Protein AF-A0A950A8F0-F1 (afdb_monomer)

pLDDT: mean 84.92, std 16.13, range [37.12, 97.81]

Sequence (110 aa):
MAVTLSACGGGNHPRISSDPAVRQAQAAVDARSPPLRAYRGPSGGPRAQRSGPVVFVAADVTDEGIAAVARGVQQAASAMGWSLQIVDGEADVQTESQAIRSALRERPGG

Mean predicted aligned error: 11.26 Å

Structure (mmCIF, N/CA/C/O backbone):
data_AF-A0A950A8F0-F1
#
_entry.id   AF-A0A950A8F0-F1
#
loop_
_atom_site.group_PDB
_atom_site.id
_atom_site.type_symbol
_atom_site.label_atom_id
_atom_site.label_alt_id
_atom_site.label_comp_id
_atom_site.label_asym_id
_atom_site.label_entity_id
_atom_site.label_seq_id
_atom_site.pdbx_PDB_ins_code
_atom_site.Cartn_x
_atom_site.Cartn_y
_atom_site.Cartn_z
_atom_site.occupancy
_atom_site.B_iso_or_equiv
_atom_site.auth_seq_id
_atom_site.auth_comp_id
_atom_site.auth_asym_id
_atom_site.auth_atom_id
_atom_site.pdbx_PDB_model_num
ATOM 1 N N . MET A 1 1 ? 23.978 32.017 -48.138 1.00 37.12 1 MET A N 1
ATOM 2 C CA . MET A 1 1 ? 24.439 30.855 -47.354 1.00 37.12 1 MET A CA 1
ATOM 3 C C . MET A 1 1 ? 23.321 30.481 -46.410 1.00 37.12 1 MET A C 1
ATOM 5 O O . MET A 1 1 ? 22.967 31.279 -45.558 1.00 37.12 1 MET A O 1
ATOM 9 N N . ALA A 1 2 ? 22.695 29.342 -46.646 1.00 45.06 2 ALA A N 1
ATOM 10 C CA . ALA A 1 2 ? 21.649 28.791 -45.801 1.00 45.06 2 ALA A CA 1
ATOM 11 C C . ALA A 1 2 ? 21.865 27.280 -45.740 1.00 45.06 2 ALA A C 1
ATOM 13 O O . ALA A 1 2 ? 22.533 26.752 -46.629 1.00 45.06 2 ALA A O 1
ATOM 14 N N . VAL A 1 3 ? 21.194 26.641 -44.772 1.00 40.00 3 VAL A N 1
ATOM 15 C CA . VAL A 1 3 ? 21.032 25.184 -44.580 1.00 40.00 3 VAL A CA 1
ATOM 16 C C . VAL A 1 3 ? 22.117 24.614 -43.644 1.00 40.00 3 VAL A C 1
ATOM 18 O O . VAL A 1 3 ? 23.298 24.723 -43.935 1.00 40.00 3 VAL A O 1
ATOM 21 N N . THR A 1 4 ? 21.835 24.036 -42.470 1.00 41.22 4 THR A N 1
ATOM 22 C CA . THR A 1 4 ? 20.578 23.686 -41.771 1.00 41.22 4 THR A CA 1
ATOM 23 C C . THR A 1 4 ? 20.917 23.321 -40.323 1.00 41.22 4 THR A C 1
ATOM 25 O O . THR A 1 4 ? 21.935 22.679 -40.072 1.00 41.22 4 THR A O 1
ATOM 28 N N . LEU A 1 5 ? 20.031 23.660 -39.386 1.00 41.94 5 LEU A N 1
ATOM 29 C CA . LEU A 1 5 ? 19.996 23.097 -38.034 1.00 41.94 5 LEU A CA 1
ATOM 30 C C . LEU A 1 5 ? 19.555 21.628 -38.109 1.00 41.94 5 LEU A C 1
ATOM 32 O O . LEU A 1 5 ? 18.483 21.334 -38.638 1.00 41.94 5 LEU A O 1
ATOM 36 N N . SER A 1 6 ? 20.371 20.715 -37.581 1.00 51.81 6 SER A N 1
ATOM 37 C CA . SER A 1 6 ? 19.985 19.314 -37.406 1.00 51.81 6 SER A CA 1
ATOM 38 C C . SER A 1 6 ? 19.07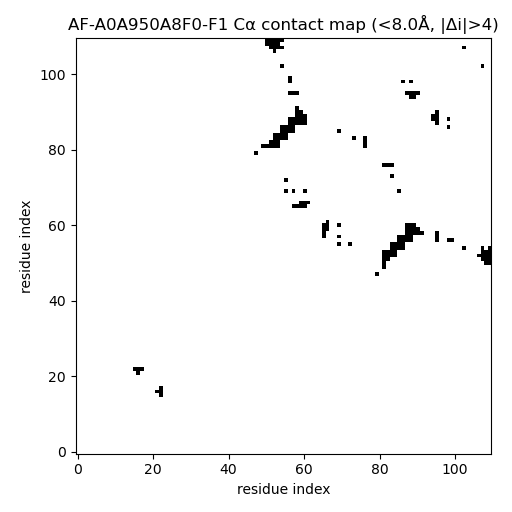1 19.217 -36.184 1.00 51.81 6 SER A C 1
ATOM 40 O O . SER A 1 6 ? 19.513 19.378 -35.047 1.00 51.81 6 SER A O 1
ATOM 42 N N . ALA A 1 7 ? 17.776 19.038 -36.430 1.00 47.59 7 ALA A N 1
ATOM 43 C CA . ALA A 1 7 ? 16.773 18.828 -35.399 1.00 47.59 7 ALA A CA 1
ATOM 44 C C . ALA A 1 7 ? 16.732 17.339 -35.016 1.00 47.59 7 ALA A C 1
ATOM 46 O O . ALA A 1 7 ? 16.330 16.502 -35.822 1.00 47.59 7 ALA A O 1
ATOM 47 N N . CYS A 1 8 ? 17.085 17.003 -33.773 1.00 52.34 8 CYS A N 1
ATOM 48 C CA . CYS A 1 8 ? 16.723 15.719 -33.165 1.00 52.34 8 CYS A CA 1
ATOM 49 C C . CYS A 1 8 ? 15.238 15.771 -32.769 1.00 52.34 8 CYS A C 1
ATOM 51 O O . CYS A 1 8 ? 14.893 15.977 -31.609 1.00 52.34 8 CYS A O 1
ATOM 53 N N . GLY A 1 9 ? 14.361 15.685 -33.772 1.00 46.56 9 GLY A N 1
ATOM 54 C CA . GLY A 1 9 ? 12.908 15.649 -33.629 1.00 46.56 9 GLY A CA 1
ATOM 55 C C . GLY A 1 9 ? 12.378 14.216 -33.654 1.00 46.56 9 GLY A C 1
ATOM 56 O O . GLY A 1 9 ? 12.845 13.389 -34.431 1.00 46.56 9 GLY A O 1
ATOM 57 N N . GLY A 1 10 ? 11.412 13.946 -32.776 1.00 58.62 10 GLY A N 1
ATOM 58 C CA . GLY A 1 10 ? 10.849 12.635 -32.472 1.00 58.62 10 GLY A CA 1
ATOM 59 C C . GLY A 1 10 ? 10.374 11.804 -33.666 1.00 58.62 10 GLY A C 1
ATOM 60 O O . GLY A 1 10 ? 9.793 12.303 -34.626 1.00 58.62 10 GLY A O 1
ATOM 61 N N . GLY A 1 11 ? 10.561 10.492 -33.533 1.00 42.44 11 GLY A N 1
ATOM 62 C CA . GLY A 1 11 ? 9.983 9.488 -34.412 1.00 42.44 11 GLY A CA 1
ATOM 63 C C . GLY A 1 11 ? 9.192 8.472 -33.598 1.00 42.44 11 GLY A C 1
ATOM 64 O O . GLY A 1 11 ? 9.772 7.696 -32.841 1.00 42.44 11 GLY A O 1
ATOM 65 N N . ASN A 1 12 ? 7.877 8.472 -33.789 1.00 59.75 12 ASN A N 1
ATOM 66 C CA . ASN A 1 12 ? 6.927 7.496 -33.267 1.00 59.75 12 ASN A CA 1
ATOM 67 C C . ASN A 1 12 ? 7.150 6.136 -33.969 1.00 59.75 12 ASN A C 1
ATOM 69 O O . ASN A 1 12 ? 6.485 5.833 -34.956 1.00 59.75 12 ASN A O 1
ATOM 73 N N . HIS A 1 13 ? 8.142 5.356 -33.526 1.00 53.97 13 HIS A N 1
ATOM 74 C CA . HIS A 1 13 ? 8.460 4.045 -34.106 1.00 53.97 13 HIS A CA 1
ATOM 75 C C . HIS A 1 13 ? 7.863 2.918 -33.251 1.00 53.97 13 HIS A C 1
ATOM 77 O O . HIS A 1 13 ? 8.090 2.901 -32.036 1.00 53.97 13 HIS A O 1
ATOM 83 N N . PRO A 1 14 ? 7.146 1.944 -33.845 1.00 54.38 14 PRO A N 1
ATOM 84 C CA . PRO A 1 14 ? 6.776 0.731 -33.128 1.00 54.38 14 PRO A CA 1
ATOM 85 C C . PRO A 1 14 ? 8.054 0.057 -32.615 1.00 54.38 14 PRO A C 1
ATOM 87 O O . PRO A 1 14 ? 9.014 -0.119 -33.366 1.00 54.38 14 PRO A O 1
ATOM 90 N N . ARG A 1 15 ? 8.083 -0.279 -31.319 1.00 60.50 15 ARG A N 1
ATOM 91 C CA . ARG A 1 15 ? 9.238 -0.872 -30.626 1.00 60.50 15 ARG A CA 1
ATOM 92 C C . ARG A 1 15 ? 9.483 -2.318 -31.067 1.00 60.50 15 ARG A C 1
ATOM 94 O O . ARG A 1 15 ? 9.331 -3.241 -30.279 1.00 60.50 15 ARG A O 1
ATOM 101 N N . ILE A 1 16 ? 9.860 -2.525 -32.323 1.00 59.75 16 ILE A N 1
ATOM 102 C CA . ILE A 1 16 ? 10.374 -3.805 -32.806 1.00 59.75 16 ILE A CA 1
ATOM 103 C C . ILE A 1 16 ? 11.837 -3.583 -33.168 1.00 59.75 16 ILE A C 1
ATOM 105 O O . ILE A 1 16 ? 12.160 -3.032 -34.216 1.00 59.75 16 ILE A O 1
ATOM 109 N N . SER A 1 17 ? 12.727 -3.982 -32.262 1.00 69.75 17 SER A N 1
ATOM 110 C CA . SER A 1 17 ? 14.160 -3.997 -32.546 1.00 69.75 17 SER A CA 1
ATOM 111 C C . SER A 1 17 ? 14.473 -5.040 -33.626 1.00 69.75 17 SER A C 1
ATOM 113 O O . SER A 1 17 ? 13.931 -6.149 -33.622 1.00 69.75 17 SER A O 1
ATOM 115 N N . SER A 1 18 ? 15.365 -4.697 -34.555 1.00 76.56 18 SER A N 1
ATOM 116 C CA . SER A 1 18 ? 15.894 -5.619 -35.567 1.00 76.56 18 SER A CA 1
ATOM 117 C C . SER A 1 18 ? 16.949 -6.580 -35.005 1.00 76.56 18 SER A C 1
ATOM 119 O O . SER A 1 18 ? 17.309 -7.548 -35.682 1.00 76.56 18 SER A O 1
ATOM 121 N N . ASP A 1 19 ? 17.394 -6.368 -33.766 1.00 90.12 19 ASP A N 1
ATOM 122 C CA . ASP A 1 19 ? 18.334 -7.241 -33.075 1.00 90.12 19 ASP A CA 1
ATOM 123 C C . ASP A 1 19 ? 17.668 -8.597 -32.736 1.00 90.12 19 ASP A C 1
ATOM 125 O O . ASP A 1 19 ? 16.612 -8.624 -32.087 1.00 90.12 19 ASP A O 1
ATOM 129 N N . PRO A 1 20 ? 18.242 -9.737 -33.169 1.00 89.00 20 PRO A N 1
ATOM 130 C CA . PRO A 1 20 ? 17.693 -11.059 -32.879 1.00 89.00 20 PRO A CA 1
ATOM 131 C C . PRO A 1 20 ? 17.578 -11.358 -31.376 1.00 89.00 20 PRO A C 1
ATOM 133 O O . PRO A 1 20 ? 16.604 -11.997 -30.975 1.00 89.00 20 PRO A O 1
ATOM 136 N N . ALA A 1 21 ? 18.498 -10.865 -30.542 1.00 93.56 21 ALA A N 1
ATOM 137 C CA . ALA A 1 21 ? 18.447 -11.042 -29.094 1.00 93.56 21 ALA A CA 1
ATOM 138 C C . ALA A 1 21 ? 17.281 -10.257 -28.475 1.00 93.56 21 ALA A C 1
ATOM 140 O O . ALA A 1 21 ? 16.553 -10.790 -27.637 1.00 93.56 21 ALA A O 1
ATOM 141 N N . VAL A 1 22 ? 17.033 -9.025 -28.937 1.00 93.75 22 VAL A N 1
ATOM 142 C CA . VAL A 1 22 ? 15.885 -8.228 -28.466 1.00 93.75 22 VAL A CA 1
ATOM 143 C C . VAL A 1 22 ? 14.561 -8.855 -28.907 1.00 93.75 22 VAL A C 1
ATOM 145 O O . VAL A 1 22 ? 13.623 -8.904 -28.115 1.00 93.75 22 VAL A O 1
ATOM 148 N N . ARG A 1 23 ? 14.475 -9.411 -30.126 1.00 93.50 23 ARG A N 1
ATOM 149 C CA . ARG A 1 23 ? 13.276 -10.152 -30.564 1.00 93.50 23 ARG A CA 1
ATOM 150 C C . ARG A 1 23 ? 13.018 -11.398 -29.724 1.00 93.50 23 ARG A C 1
ATOM 152 O O . ARG A 1 23 ? 11.874 -11.654 -29.356 1.00 93.50 23 ARG A O 1
ATOM 159 N N . GLN A 1 24 ? 14.062 -12.163 -29.413 1.00 93.19 24 GLN A N 1
ATOM 160 C CA . GLN A 1 24 ? 13.940 -13.342 -28.559 1.00 93.19 24 GLN A CA 1
ATOM 161 C C . GLN A 1 24 ? 13.484 -12.960 -27.144 1.00 93.19 24 GLN A C 1
ATOM 163 O O . GLN A 1 24 ? 12.605 -13.618 -26.587 1.00 93.19 24 GLN A O 1
ATOM 168 N N . ALA A 1 25 ? 14.037 -11.881 -26.583 1.00 93.69 25 ALA A N 1
ATOM 169 C CA . ALA A 1 25 ? 13.619 -11.356 -25.289 1.00 93.69 25 ALA A CA 1
ATOM 170 C C . ALA A 1 25 ? 12.152 -10.895 -25.307 1.00 93.69 25 ALA A C 1
ATOM 172 O O . ALA A 1 25 ? 11.388 -11.286 -24.426 1.00 93.69 25 ALA A O 1
ATOM 173 N N . GLN A 1 26 ? 11.734 -10.143 -26.333 1.00 92.12 26 GLN A N 1
ATOM 174 C CA . GLN A 1 26 ? 10.348 -9.693 -26.483 1.00 92.12 26 GLN A CA 1
ATOM 175 C C . GLN A 1 26 ? 9.379 -10.881 -26.555 1.00 92.12 26 GLN A C 1
ATOM 177 O O . GLN A 1 26 ? 8.414 -10.927 -25.798 1.00 92.12 26 GLN A O 1
ATOM 182 N N . ALA A 1 27 ? 9.681 -11.892 -27.377 1.00 92.12 27 ALA A N 1
ATOM 183 C CA . ALA A 1 27 ? 8.851 -13.091 -27.490 1.00 92.12 27 ALA A CA 1
ATOM 184 C C . ALA A 1 27 ? 8.735 -13.857 -26.158 1.00 92.12 27 ALA A C 1
ATOM 186 O O . ALA A 1 27 ? 7.666 -14.367 -25.820 1.00 92.12 27 ALA A O 1
ATOM 187 N N . ALA A 1 28 ? 9.819 -13.925 -25.378 1.00 93.50 28 ALA A N 1
ATOM 188 C CA . ALA A 1 28 ? 9.811 -14.570 -24.068 1.00 93.50 28 ALA A CA 1
ATOM 189 C C . ALA A 1 28 ? 8.986 -13.798 -23.022 1.00 93.50 28 ALA A C 1
ATOM 191 O O . ALA A 1 28 ? 8.372 -14.428 -22.158 1.00 93.50 28 ALA A O 1
ATOM 192 N N . VAL A 1 29 ? 8.970 -12.461 -23.089 1.00 92.94 29 VAL A N 1
ATOM 193 C CA . VAL A 1 29 ? 8.119 -11.608 -22.242 1.00 92.94 29 VAL A CA 1
ATOM 194 C C . VAL A 1 29 ? 6.654 -11.772 -22.638 1.00 92.94 29 VAL A C 1
ATOM 196 O O . VAL A 1 29 ? 5.832 -12.094 -21.784 1.00 92.94 29 VAL A O 1
ATOM 199 N N . ASP A 1 30 ? 6.328 -11.659 -23.925 1.00 91.75 30 ASP A N 1
ATOM 200 C CA . ASP A 1 30 ? 4.947 -11.757 -24.418 1.00 91.75 30 ASP A CA 1
ATOM 201 C C . ASP A 1 30 ? 4.311 -13.116 -24.081 1.00 91.75 30 ASP A C 1
ATOM 203 O O . ASP A 1 30 ? 3.152 -13.185 -23.670 1.00 91.75 30 ASP A O 1
ATOM 207 N N . ALA A 1 31 ? 5.087 -14.203 -24.171 1.00 90.94 31 ALA A N 1
ATOM 208 C CA . ALA A 1 31 ? 4.629 -15.546 -23.817 1.00 90.94 31 ALA A CA 1
ATOM 209 C C . ALA A 1 31 ? 4.324 -15.725 -22.315 1.00 90.94 31 ALA A C 1
ATOM 211 O O . ALA A 1 31 ? 3.562 -16.620 -21.950 1.00 90.94 31 ALA A O 1
ATOM 212 N N . ARG A 1 32 ? 4.920 -14.905 -21.437 1.00 90.19 32 ARG A N 1
ATOM 213 C CA . ARG A 1 32 ? 4.799 -15.015 -19.969 1.00 90.19 32 ARG A CA 1
ATOM 214 C C . ARG A 1 32 ? 3.983 -13.898 -19.329 1.00 90.19 32 ARG A C 1
ATOM 216 O O . ARG A 1 32 ? 3.620 -14.015 -18.161 1.00 90.19 32 ARG A O 1
ATOM 223 N N . SER A 1 33 ? 3.676 -12.844 -20.073 1.00 89.56 33 SER A N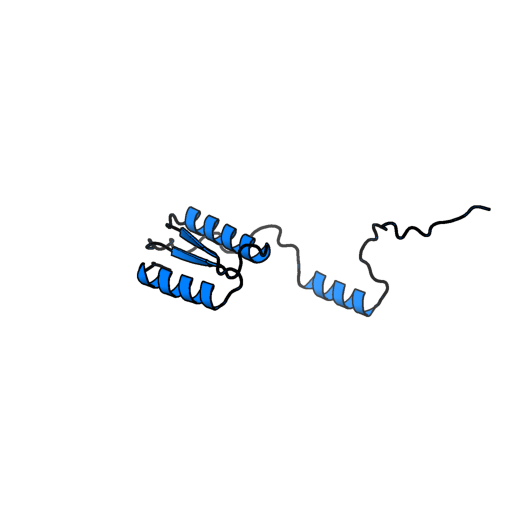 1
ATOM 224 C CA . SER A 1 33 ? 2.941 -11.675 -19.591 1.00 89.56 33 SER A CA 1
ATOM 225 C C . SER A 1 33 ? 1.642 -11.470 -20.377 1.00 89.56 33 SER A C 1
ATOM 227 O O . SER A 1 33 ? 1.445 -10.403 -20.963 1.00 89.56 33 SER A O 1
ATOM 229 N N . PRO A 1 34 ? 0.725 -12.464 -20.406 1.00 82.94 34 PRO A N 1
ATOM 230 C CA . PRO A 1 34 ? -0.569 -12.262 -21.036 1.00 82.94 34 PRO A CA 1
ATOM 231 C C . PRO A 1 34 ?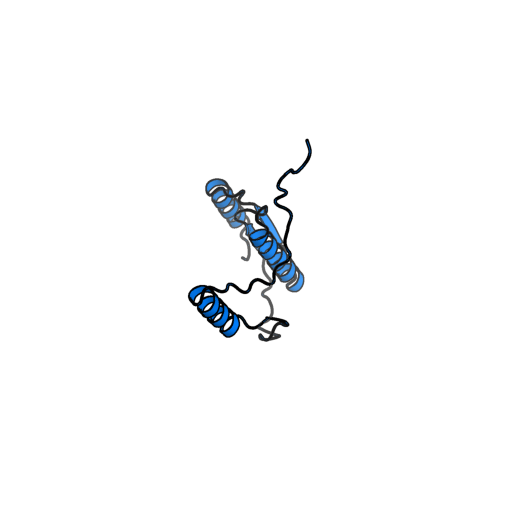 -1.307 -11.100 -20.345 1.00 82.94 34 PRO A C 1
ATOM 233 O O . PRO A 1 34 ? -1.226 -10.953 -19.122 1.00 82.94 34 PRO A O 1
ATOM 236 N N . PRO A 1 35 ? -2.053 -10.273 -21.094 1.00 78.94 35 PRO A N 1
ATOM 237 C CA . PRO A 1 35 ? -2.712 -9.102 -20.533 1.00 78.94 35 PRO A CA 1
ATOM 238 C C . PRO A 1 35 ? -3.755 -9.495 -19.476 1.00 78.94 35 PRO A C 1
ATOM 240 O O . PRO A 1 35 ? -4.733 -10.191 -19.766 1.00 78.94 35 PRO A O 1
ATOM 243 N N . LEU A 1 36 ? -3.586 -8.986 -18.254 1.00 81.00 36 LEU A N 1
ATOM 244 C CA . LEU A 1 36 ? -4.566 -9.087 -17.172 1.00 81.00 36 LEU A CA 1
ATOM 245 C C . LEU A 1 36 ? -5.690 -8.068 -17.403 1.00 81.00 36 LEU A C 1
ATOM 247 O O . LEU A 1 36 ? -5.620 -6.929 -16.958 1.00 81.00 36 LEU A O 1
ATOM 251 N N . ARG A 1 37 ? -6.728 -8.471 -18.146 1.00 81.38 37 ARG A N 1
ATOM 252 C CA . ARG A 1 37 ? -7.887 -7.602 -18.450 1.00 81.38 37 ARG A CA 1
ATOM 253 C C . ARG A 1 37 ? -8.950 -7.582 -17.351 1.00 81.38 37 ARG A C 1
ATOM 255 O O . ARG A 1 37 ? -9.718 -6.633 -17.269 1.00 81.38 37 ARG A O 1
ATOM 262 N N . ALA A 1 38 ? -9.023 -8.641 -16.551 1.00 82.81 38 ALA A N 1
ATOM 263 C CA . ALA A 1 38 ? -9.983 -8.788 -15.465 1.00 82.81 38 ALA A CA 1
ATOM 264 C C . ALA A 1 38 ? -9.412 -9.715 -14.389 1.00 82.81 38 ALA A C 1
ATOM 266 O O . ALA A 1 38 ? -8.636 -10.626 -14.695 1.00 82.81 38 ALA A O 1
ATOM 267 N N . TYR A 1 39 ? -9.823 -9.498 -13.140 1.00 84.62 39 TYR A N 1
ATOM 268 C CA . TYR A 1 39 ? -9.492 -10.387 -12.035 1.00 84.62 39 TYR A CA 1
ATOM 269 C C . TYR A 1 39 ? -10.122 -11.768 -12.274 1.00 84.62 39 TYR A C 1
ATOM 271 O O . TYR A 1 39 ? -11.338 -11.888 -12.389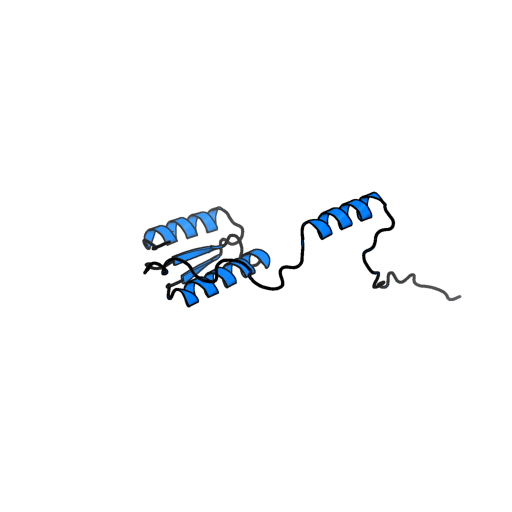 1.00 84.62 39 TYR A O 1
ATOM 279 N N . ARG A 1 40 ? -9.286 -12.807 -12.383 1.00 84.31 40 ARG A N 1
ATOM 280 C CA . ARG A 1 40 ? -9.713 -14.214 -12.540 1.00 84.31 40 ARG A CA 1
ATOM 281 C C . ARG A 1 40 ? -9.548 -15.039 -11.260 1.00 84.31 40 ARG A C 1
ATOM 283 O O . ARG A 1 40 ? -9.678 -16.258 -11.303 1.00 84.31 40 ARG A O 1
ATOM 290 N N . GLY A 1 41 ? -9.194 -14.393 -10.150 1.00 84.31 41 GLY A N 1
ATOM 291 C CA . GLY A 1 41 ? -9.074 -15.057 -8.857 1.00 84.31 41 GLY A CA 1
ATOM 292 C C . GLY A 1 41 ? -10.436 -15.283 -8.188 1.00 84.31 41 GLY A C 1
ATOM 293 O O . GLY A 1 41 ? -11.473 -14.912 -8.745 1.00 84.31 41 GLY A O 1
ATOM 294 N N . PRO A 1 42 ? -10.450 -15.887 -6.990 1.00 87.00 42 PRO A N 1
ATOM 295 C CA . PRO A 1 42 ? -11.674 -16.125 -6.233 1.00 87.00 42 PRO A CA 1
ATOM 296 C C . PRO A 1 42 ? -12.435 -14.822 -5.963 1.00 87.00 42 PRO A C 1
ATOM 298 O O . PRO A 1 42 ? -11.897 -13.895 -5.368 1.00 87.00 42 PRO A O 1
ATOM 301 N N . SER A 1 43 ? -13.710 -14.756 -6.348 1.00 86.25 43 SER A N 1
ATOM 302 C CA . SER A 1 43 ? -14.573 -13.589 -6.095 1.00 86.25 43 SER A CA 1
ATOM 303 C C . SER A 1 43 ? -15.098 -13.514 -4.656 1.00 86.25 43 SER A C 1
ATOM 305 O O . SER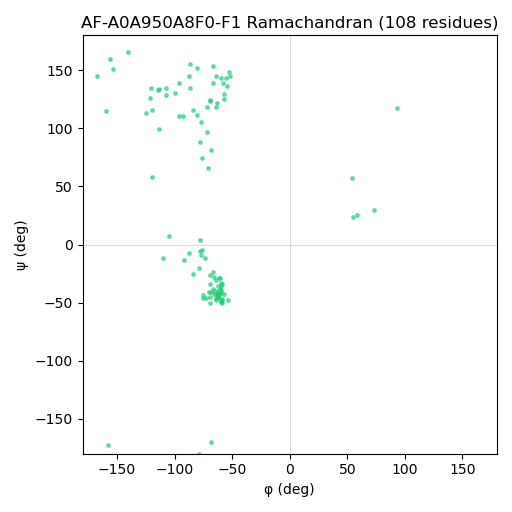 A 1 43 ? -15.925 -12.665 -4.336 1.00 86.25 43 SER A O 1
ATOM 307 N N . GLY A 1 44 ? -14.669 -14.434 -3.796 1.00 84.56 44 GLY A N 1
ATOM 308 C CA . GLY A 1 44 ? -15.084 -14.524 -2.410 1.00 84.56 44 GLY A CA 1
ATOM 309 C C . GLY A 1 44 ? -14.038 -15.249 -1.578 1.00 84.56 44 GLY A C 1
ATOM 310 O O . GLY A 1 44 ? -13.206 -15.996 -2.092 1.00 84.56 44 GLY A O 1
ATOM 311 N N . GLY A 1 45 ? -14.103 -15.019 -0.276 1.00 83.62 45 GLY A N 1
ATOM 312 C CA . GLY A 1 45 ? -13.222 -15.618 0.711 1.00 83.62 45 GLY A CA 1
ATOM 313 C C . GLY A 1 45 ? -13.877 -15.595 2.090 1.00 83.62 45 GLY A C 1
ATOM 314 O O . GLY A 1 45 ? -15.058 -15.250 2.212 1.00 83.62 45 GLY A O 1
ATOM 315 N N . PRO A 1 46 ? -13.131 -15.965 3.140 1.00 86.50 46 PRO A N 1
ATOM 316 C CA . PRO A 1 46 ? -13.580 -15.802 4.515 1.00 86.50 46 PRO A CA 1
ATOM 317 C C . PRO A 1 46 ? -14.028 -14.361 4.775 1.00 86.50 46 PRO A C 1
ATOM 319 O O . PRO A 1 46 ? -13.491 -13.416 4.196 1.00 86.50 46 PRO A O 1
ATOM 322 N N . ARG A 1 47 ? -15.011 -14.185 5.661 1.00 86.56 47 ARG A N 1
ATOM 323 C CA . ARG A 1 47 ? -15.440 -12.842 6.063 1.00 86.56 47 ARG A CA 1
ATOM 324 C C . ARG A 1 47 ? -14.257 -12.074 6.651 1.00 86.56 47 ARG A C 1
ATOM 326 O O . ARG A 1 47 ? -13.493 -12.636 7.436 1.00 86.56 47 ARG A O 1
ATOM 333 N N . ALA A 1 48 ? -14.153 -10.794 6.295 1.00 84.69 48 ALA A N 1
ATOM 334 C CA . ALA A 1 48 ? -13.163 -9.902 6.879 1.00 84.69 48 ALA A CA 1
ATOM 335 C C . ALA A 1 48 ? -13.292 -9.907 8.407 1.00 84.69 48 ALA A C 1
ATOM 337 O O . ALA A 1 48 ? -14.402 -9.876 8.954 1.00 84.69 48 ALA A O 1
ATOM 338 N N . GLN A 1 49 ? -12.153 -9.971 9.094 1.00 84.56 49 GLN A N 1
ATOM 339 C CA . GLN A 1 49 ? -12.131 -9.863 10.546 1.00 84.56 49 GLN A CA 1
ATOM 340 C C . GLN A 1 49 ? -12.619 -8.469 10.948 1.00 84.56 49 GLN A C 1
ATOM 342 O O . GLN A 1 49 ? -12.342 -7.481 10.266 1.00 84.56 49 GLN A O 1
ATOM 347 N N . ARG A 1 50 ? -13.333 -8.378 12.073 1.00 77.00 50 ARG A N 1
ATOM 348 C CA . ARG A 1 50 ? -13.564 -7.082 12.717 1.00 77.00 50 ARG A CA 1
ATOM 349 C C . ARG A 1 50 ? -12.231 -6.655 13.325 1.00 77.00 50 ARG A C 1
ATOM 351 O O . ARG A 1 50 ? -11.867 -7.165 14.381 1.00 77.00 50 ARG A O 1
ATOM 358 N N . SER A 1 51 ? -11.474 -5.819 12.621 1.00 67.00 51 SER A N 1
ATOM 359 C CA . SER A 1 51 ? -10.175 -5.353 13.096 1.00 67.00 51 SER A CA 1
ATOM 360 C C . SER A 1 51 ? -10.332 -4.117 13.981 1.00 67.00 51 SER A C 1
ATOM 362 O O . SER A 1 51 ? -11.294 -3.355 13.861 1.00 67.00 51 SER A O 1
ATOM 364 N N . GLY A 1 52 ? -9.349 -3.909 14.857 1.00 72.31 52 GLY A N 1
ATOM 365 C CA . GLY A 1 52 ? -9.049 -2.585 15.395 1.00 72.31 52 GLY A CA 1
ATOM 366 C C . GLY A 1 52 ? -8.485 -1.652 14.308 1.00 72.31 52 GLY A C 1
ATOM 367 O O . GLY A 1 52 ? -8.523 -2.003 13.123 1.00 72.31 52 GLY A O 1
ATOM 368 N N . PRO A 1 53 ? -7.961 -0.473 14.682 1.00 86.38 53 PRO A N 1
ATOM 369 C CA . PRO A 1 53 ? -7.308 0.425 13.730 1.00 86.38 53 PRO A CA 1
ATOM 370 C C . PRO A 1 53 ? -6.176 -0.296 12.984 1.00 86.38 53 PRO A C 1
ATOM 372 O O . PRO A 1 53 ? -5.500 -1.143 13.568 1.00 86.38 53 PRO A O 1
ATOM 375 N N . VAL A 1 54 ? -6.005 0.020 11.701 1.00 92.94 54 VAL A N 1
ATOM 376 C CA . VAL A 1 54 ? -4.953 -0.504 10.819 1.00 92.94 54 VAL A CA 1
ATOM 377 C C . VAL A 1 54 ? -4.043 0.647 10.426 1.00 92.94 54 VAL A C 1
ATOM 379 O O . VAL A 1 54 ? -4.534 1.706 10.025 1.00 92.94 54 VAL A O 1
ATOM 382 N N . VAL A 1 55 ? -2.729 0.447 10.517 1.00 96.00 55 VAL A N 1
ATOM 383 C CA . VAL A 1 55 ? -1.749 1.477 10.145 1.00 96.00 55 VAL A CA 1
ATOM 384 C C . VAL A 1 55 ? -0.860 0.968 9.017 1.00 96.00 55 VAL A C 1
ATOM 386 O O . VAL A 1 55 ? -0.088 0.032 9.190 1.00 96.00 55 VAL A O 1
ATOM 389 N N . PHE A 1 56 ? -0.945 1.615 7.858 1.00 96.25 56 PHE A N 1
ATOM 390 C CA . PHE A 1 56 ? -0.067 1.367 6.722 1.00 96.25 56 PHE A CA 1
ATOM 391 C C . PHE A 1 56 ? 1.076 2.384 6.726 1.00 96.25 56 PHE A C 1
ATOM 393 O O . PHE A 1 56 ? 0.851 3.570 6.486 1.00 96.25 56 PHE A O 1
ATOM 400 N N . VAL A 1 57 ? 2.296 1.921 6.996 1.00 97.12 57 VAL A N 1
ATOM 401 C CA . VAL A 1 57 ? 3.511 2.734 6.865 1.00 97.12 57 VAL A CA 1
ATOM 402 C C . VAL A 1 57 ? 4.083 2.499 5.467 1.00 97.12 57 VAL A C 1
ATOM 404 O O . VAL A 1 57 ? 4.515 1.393 5.149 1.00 97.12 57 VAL A O 1
ATOM 407 N N . ALA A 1 58 ? 4.012 3.516 4.613 1.00 97.19 58 ALA A N 1
ATOM 408 C CA . ALA A 1 58 ? 4.614 3.508 3.286 1.00 97.19 58 ALA A CA 1
ATOM 409 C C . ALA A 1 58 ? 6.111 3.824 3.389 1.00 97.19 58 ALA A C 1
ATOM 411 O O . ALA A 1 58 ? 6.512 4.548 4.292 1.00 97.19 58 ALA A O 1
ATOM 412 N N . ALA A 1 59 ? 6.927 3.337 2.452 1.00 96.62 59 ALA A N 1
ATOM 413 C CA . ALA A 1 59 ? 8.336 3.734 2.411 1.00 96.62 59 ALA A CA 1
ATOM 414 C C . ALA A 1 59 ? 8.504 5.181 1.905 1.00 96.62 59 ALA A C 1
ATOM 416 O O . ALA A 1 59 ? 9.232 5.956 2.512 1.00 96.62 59 ALA A O 1
ATOM 417 N N . ASP A 1 60 ? 7.811 5.550 0.823 1.00 96.56 60 ASP A N 1
ATOM 418 C CA . ASP A 1 60 ? 7.771 6.910 0.266 1.00 96.56 60 ASP A CA 1
ATOM 419 C C . ASP A 1 60 ? 6.522 7.058 -0.613 1.00 96.56 60 ASP A C 1
ATOM 421 O O . ASP A 1 60 ? 6.396 6.380 -1.633 1.00 96.56 60 ASP A O 1
ATOM 425 N N . VAL A 1 61 ? 5.567 7.909 -0.234 1.00 95.25 61 VAL A N 1
ATOM 426 C CA . VAL A 1 61 ? 4.336 8.091 -1.033 1.00 95.25 61 VAL A CA 1
ATOM 427 C C . VAL A 1 61 ? 4.524 8.968 -2.274 1.00 95.25 61 VAL A C 1
ATOM 429 O O . VAL A 1 61 ? 3.589 9.093 -3.068 1.00 95.25 61 VAL A O 1
ATOM 432 N N . THR A 1 62 ? 5.698 9.572 -2.464 1.00 96.38 62 THR A N 1
ATOM 433 C CA . THR A 1 62 ? 6.032 10.319 -3.684 1.00 96.38 62 THR A CA 1
ATOM 434 C C . THR A 1 62 ? 6.414 9.396 -4.846 1.00 96.38 62 THR A C 1
ATOM 436 O O . THR A 1 62 ? 6.257 9.780 -6.007 1.00 96.38 62 THR A O 1
ATOM 439 N N . ASP A 1 63 ? 6.806 8.148 -4.559 1.00 96.69 63 ASP A N 1
ATOM 440 C CA . ASP A 1 63 ? 6.919 7.084 -5.556 1.00 96.69 63 ASP A CA 1
ATOM 441 C C . ASP A 1 63 ? 5.517 6.629 -5.999 1.00 96.69 63 ASP A C 1
ATOM 443 O O . ASP A 1 63 ? 4.707 6.125 -5.214 1.00 96.69 63 ASP A O 1
ATOM 447 N N . GLU A 1 64 ? 5.210 6.785 -7.290 1.00 96.44 64 GLU A N 1
ATOM 448 C CA . GLU A 1 64 ? 3.880 6.481 -7.827 1.00 96.44 64 GLU A CA 1
ATOM 449 C C . GLU A 1 64 ? 3.471 5.008 -7.667 1.00 96.44 64 GLU A C 1
ATOM 451 O O . GLU A 1 64 ? 2.274 4.706 -7.557 1.00 96.44 64 GLU A O 1
ATOM 456 N N . GLY A 1 65 ? 4.443 4.091 -7.645 1.00 96.56 65 GLY A N 1
ATOM 457 C CA . GLY A 1 65 ? 4.225 2.669 -7.414 1.00 96.56 65 GLY A CA 1
ATOM 458 C C . GLY A 1 65 ? 3.793 2.400 -5.977 1.00 96.56 65 GLY A C 1
ATOM 459 O O . GLY A 1 65 ? 2.800 1.703 -5.750 1.00 96.56 65 GLY A O 1
ATOM 460 N N . ILE A 1 66 ? 4.465 3.016 -5.006 1.00 96.94 66 ILE A N 1
ATOM 461 C CA . ILE A 1 66 ? 4.084 2.932 -3.589 1.00 96.94 66 ILE A CA 1
ATOM 462 C C . ILE A 1 66 ? 2.734 3.620 -3.360 1.00 96.94 66 ILE A C 1
ATOM 464 O O . ILE A 1 66 ? 1.846 3.053 -2.714 1.00 96.94 66 ILE A O 1
ATOM 468 N N . ALA A 1 67 ? 2.513 4.787 -3.964 1.00 97.00 67 ALA A N 1
ATOM 469 C CA . ALA A 1 67 ? 1.234 5.485 -3.900 1.00 97.00 67 ALA A CA 1
ATOM 470 C C . ALA A 1 67 ? 0.081 4.634 -4.469 1.00 97.00 67 ALA A C 1
ATOM 472 O O . ALA A 1 67 ? -1.042 4.670 -3.955 1.00 97.00 67 ALA A O 1
ATOM 473 N N . ALA A 1 68 ? 0.331 3.842 -5.519 1.00 97.31 68 ALA A N 1
ATOM 474 C CA . ALA A 1 68 ? -0.655 2.909 -6.061 1.00 97.31 68 ALA A CA 1
ATOM 475 C C . ALA A 1 68 ? -1.012 1.797 -5.068 1.00 97.31 68 ALA A C 1
ATOM 477 O O . ALA A 1 68 ? -2.194 1.470 -4.926 1.00 97.31 68 ALA A O 1
ATOM 478 N N . VAL A 1 69 ? -0.028 1.269 -4.336 1.00 97.56 69 VAL A N 1
ATOM 479 C CA . VAL A 1 69 ? -0.265 0.297 -3.260 1.00 97.56 69 VAL A CA 1
ATOM 480 C C . VAL A 1 69 ? -1.073 0.929 -2.127 1.00 97.56 69 VAL A C 1
ATOM 482 O O . VAL A 1 69 ? -2.076 0.348 -1.713 1.00 97.56 69 VAL A O 1
ATOM 485 N N . ALA A 1 70 ? -0.719 2.140 -1.686 1.00 97.06 70 ALA A N 1
ATOM 486 C CA . ALA A 1 70 ? -1.444 2.859 -0.635 1.00 97.06 70 ALA A CA 1
ATOM 487 C C . ALA A 1 70 ? -2.933 3.052 -0.988 1.00 97.06 70 ALA A C 1
ATOM 489 O O . ALA A 1 70 ? -3.817 2.784 -0.170 1.00 97.06 70 ALA A O 1
ATOM 490 N N . ARG A 1 71 ? -3.237 3.416 -2.243 1.00 97.56 71 ARG A N 1
ATOM 491 C CA . ARG A 1 71 ? -4.622 3.490 -2.747 1.00 97.56 71 ARG A CA 1
ATOM 492 C C . ARG A 1 71 ? -5.327 2.133 -2.726 1.00 97.56 71 ARG A C 1
ATOM 494 O O . ARG A 1 71 ? -6.508 2.070 -2.390 1.00 97.56 71 ARG A O 1
ATOM 501 N N . GLY A 1 72 ? -4.629 1.053 -3.075 1.00 96.44 72 GLY A N 1
ATOM 502 C CA . GLY A 1 72 ? -5.164 -0.308 -2.990 1.00 96.44 72 GLY A CA 1
ATOM 503 C C . GLY A 1 72 ? -5.520 -0.708 -1.555 1.00 96.44 72 GLY A C 1
ATOM 504 O O . GLY A 1 72 ? -6.608 -1.231 -1.313 1.00 96.44 72 GLY A O 1
ATOM 505 N N . VAL A 1 73 ? -4.654 -0.385 -0.590 1.00 96.06 73 VAL A N 1
ATOM 506 C CA . VAL A 1 73 ? -4.912 -0.604 0.844 1.00 96.06 73 VAL A CA 1
ATOM 507 C C . VAL A 1 73 ? -6.120 0.210 1.310 1.00 96.06 73 VAL A C 1
ATOM 509 O O . VAL A 1 73 ? -6.990 -0.323 1.995 1.00 96.06 73 VAL A O 1
ATOM 512 N N . GLN A 1 74 ? -6.239 1.467 0.877 1.00 96.50 74 GLN A N 1
ATOM 513 C CA . GLN A 1 74 ? -7.398 2.309 1.181 1.00 96.50 74 GLN A CA 1
ATOM 514 C C . GLN A 1 74 ? -8.712 1.728 0.636 1.00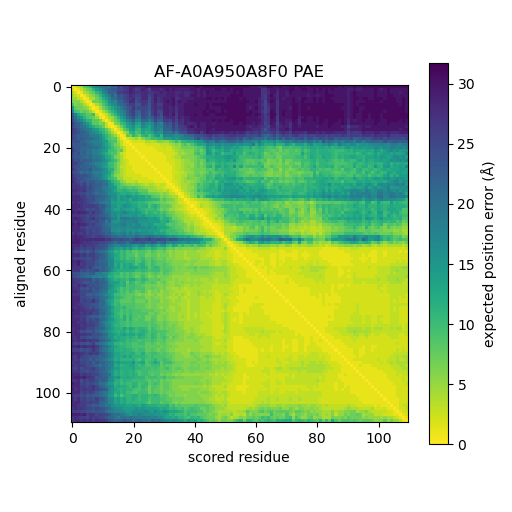 96.50 74 GLN A C 1
ATOM 516 O O . GLN A 1 74 ? -9.725 1.711 1.343 1.00 96.50 74 GLN A O 1
ATOM 521 N N . GLN A 1 75 ? -8.710 1.215 -0.598 1.00 95.00 75 GLN A N 1
ATOM 522 C CA . GLN A 1 75 ? -9.870 0.532 -1.181 1.00 95.00 75 GLN A CA 1
ATOM 523 C C . GLN A 1 75 ? -10.237 -0.727 -0.386 1.00 95.00 75 GLN A C 1
ATOM 525 O O . GLN A 1 75 ? -11.412 -0.948 -0.090 1.00 95.00 75 GLN A O 1
ATOM 530 N N . ALA A 1 76 ? -9.239 -1.521 0.010 1.00 92.00 76 ALA A N 1
ATOM 531 C CA . ALA A 1 76 ? -9.446 -2.731 0.795 1.00 92.00 76 ALA A CA 1
ATOM 532 C C . ALA A 1 76 ? -10.024 -2.416 2.185 1.00 92.00 76 ALA A C 1
ATOM 534 O O . ALA A 1 76 ? -11.031 -3.003 2.578 1.00 92.00 76 ALA A O 1
ATOM 535 N N . ALA A 1 77 ? -9.446 -1.450 2.904 1.00 93.06 77 ALA A N 1
ATOM 536 C CA . ALA A 1 77 ? -9.939 -1.022 4.210 1.00 93.06 77 ALA A CA 1
ATOM 537 C C . ALA A 1 77 ? -11.384 -0.507 4.131 1.00 93.06 77 ALA A C 1
ATOM 539 O O . ALA A 1 77 ? -12.213 -0.879 4.960 1.00 93.06 77 ALA A O 1
ATOM 540 N N . SER A 1 78 ? -11.713 0.259 3.085 1.00 92.12 78 SER A N 1
ATOM 541 C CA . SER A 1 78 ? -13.080 0.739 2.842 1.00 92.12 78 SER A CA 1
ATOM 542 C C . SER A 1 78 ? -14.060 -0.416 2.617 1.00 92.12 78 SER A C 1
ATOM 544 O O . SER A 1 78 ? -15.134 -0.439 3.211 1.00 92.12 78 SER A O 1
ATOM 546 N N . ALA A 1 79 ? -13.680 -1.406 1.802 1.00 90.62 79 ALA A N 1
ATOM 547 C CA . ALA A 1 79 ? -14.507 -2.583 1.533 1.00 90.62 79 ALA A CA 1
ATOM 548 C C . ALA A 1 79 ? -14.714 -3.469 2.776 1.00 90.62 79 ALA A C 1
ATOM 550 O O . ALA A 1 79 ? -15.736 -4.145 2.889 1.00 90.62 79 ALA A O 1
ATOM 551 N N . MET A 1 80 ? -13.758 -3.463 3.709 1.00 89.38 80 MET A N 1
ATOM 552 C CA . MET A 1 80 ? -13.814 -4.236 4.954 1.00 89.38 80 MET A CA 1
ATOM 553 C C . MET A 1 80 ? -14.424 -3.465 6.135 1.00 89.38 80 MET A C 1
ATOM 555 O O . MET A 1 80 ? -14.766 -4.081 7.144 1.00 89.38 80 MET A O 1
ATOM 559 N N . GLY A 1 81 ? -14.584 -2.142 6.021 1.00 89.94 81 GLY A N 1
ATOM 560 C CA . GLY A 1 81 ? -15.039 -1.279 7.113 1.00 89.94 81 GLY A CA 1
ATOM 561 C C . GLY A 1 81 ? -13.982 -1.060 8.202 1.00 89.94 81 GLY A C 1
ATOM 562 O O . GLY A 1 81 ? -14.331 -0.903 9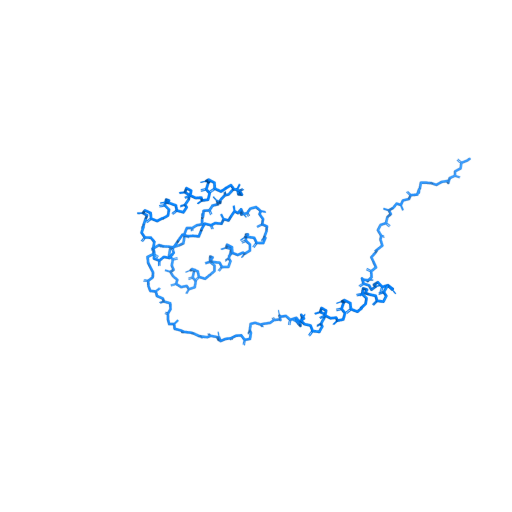.370 1.00 89.94 81 GLY A O 1
ATOM 563 N N . TRP A 1 82 ? -12.698 -1.098 7.844 1.00 92.06 82 TRP A N 1
ATOM 564 C CA . TRP A 1 82 ? -11.584 -0.877 8.768 1.00 92.06 82 TRP A CA 1
ATOM 565 C C . TRP A 1 82 ? -11.232 0.608 8.882 1.00 92.06 82 TRP A C 1
ATOM 567 O O . TRP A 1 82 ? -11.282 1.347 7.900 1.00 92.06 82 TRP A O 1
ATOM 577 N N . SER A 1 83 ? -10.823 1.037 10.079 1.00 92.50 83 SER A N 1
ATOM 578 C CA . SER A 1 83 ? -10.240 2.367 10.289 1.00 92.50 83 SER A CA 1
ATOM 579 C C . SER A 1 83 ? -8.773 2.338 9.872 1.00 92.50 83 SER A C 1
ATOM 581 O O . SER A 1 83 ? -7.977 1.678 10.535 1.00 92.50 83 SER A O 1
ATOM 583 N N . LEU A 1 84 ? -8.423 3.035 8.791 1.00 94.69 84 LEU A N 1
ATOM 584 C CA . LEU A 1 84 ? -7.074 3.046 8.221 1.00 94.69 84 LEU A CA 1
ATOM 585 C C . LEU A 1 84 ? -6.364 4.379 8.476 1.00 94.69 84 LEU A C 1
ATOM 587 O O . LEU A 1 84 ? -6.921 5.439 8.193 1.00 94.69 84 LEU A O 1
ATOM 591 N N . GLN A 1 85 ? -5.105 4.307 8.903 1.00 95.56 85 GLN A N 1
ATOM 592 C CA . GLN A 1 85 ? -4.149 5.411 8.878 1.00 95.56 85 GLN A CA 1
ATOM 593 C C . GLN A 1 85 ? -3.022 5.087 7.895 1.00 95.56 85 GLN A C 1
ATOM 595 O O . GLN A 1 85 ? -2.475 3.988 7.925 1.00 95.56 85 GLN A O 1
ATOM 600 N N . ILE A 1 86 ? -2.667 6.043 7.040 1.00 96.44 86 ILE A N 1
ATOM 601 C CA . ILE A 1 86 ? -1.501 5.950 6.155 1.00 96.44 86 ILE A CA 1
ATOM 602 C C . ILE A 1 86 ? -0.440 6.909 6.691 1.00 96.44 86 ILE A C 1
ATOM 604 O O . ILE A 1 86 ? -0.744 8.075 6.935 1.00 96.44 86 ILE A O 1
ATOM 608 N N . VAL A 1 87 ? 0.782 6.416 6.881 1.00 96.94 87 VAL A N 1
ATOM 609 C CA . VAL A 1 87 ? 1.942 7.197 7.330 1.00 96.94 87 VAL A CA 1
ATOM 610 C C . VAL A 1 87 ? 3.028 7.101 6.267 1.00 96.94 87 VAL A C 1
ATOM 612 O O . VAL A 1 87 ? 3.287 6.010 5.763 1.00 96.94 87 VAL A O 1
ATOM 615 N N . ASP A 1 88 ? 3.639 8.229 5.921 1.00 96.44 88 ASP A N 1
ATOM 616 C CA . ASP A 1 88 ? 4.763 8.274 4.988 1.00 96.44 88 ASP A CA 1
ATOM 617 C C . ASP A 1 88 ? 6.093 8.048 5.722 1.00 96.44 88 ASP A C 1
ATOM 619 O O . ASP A 1 88 ? 6.315 8.598 6.802 1.00 96.44 88 ASP A O 1
ATOM 623 N N . GLY A 1 89 ? 6.946 7.203 5.149 1.00 95.62 89 GLY A N 1
ATOM 624 C CA . GLY A 1 89 ? 8.295 6.905 5.625 1.00 95.62 89 GLY A CA 1
ATOM 625 C C . GLY A 1 89 ? 9.349 7.865 5.077 1.00 95.62 89 GLY A C 1
ATOM 626 O O . GLY A 1 89 ? 10.487 7.822 5.536 1.00 95.62 89 GLY A O 1
ATOM 627 N N . GLU A 1 90 ? 8.977 8.739 4.134 1.00 96.56 90 GLU A N 1
ATOM 628 C CA . GLU A 1 90 ? 9.822 9.814 3.590 1.00 96.56 90 GLU A CA 1
ATOM 629 C C . GLU A 1 90 ? 11.139 9.316 2.957 1.00 96.56 90 GLU A C 1
ATOM 631 O O . GLU A 1 90 ? 12.135 10.039 2.918 1.00 96.56 90 GLU A O 1
ATOM 636 N N . ALA A 1 91 ? 11.166 8.064 2.485 1.00 96.19 91 ALA A N 1
ATOM 637 C CA . ALA A 1 91 ? 12.363 7.364 2.015 1.00 96.19 91 ALA A CA 1
ATOM 638 C C . ALA A 1 91 ? 13.510 7.313 3.050 1.00 96.19 91 ALA A C 1
ATOM 640 O O . ALA A 1 91 ? 14.676 7.136 2.682 1.00 96.19 91 ALA A O 1
ATOM 641 N N . ASP A 1 92 ? 13.193 7.432 4.344 1.00 97.81 92 ASP A N 1
ATOM 642 C CA . ASP A 1 92 ? 14.159 7.423 5.437 1.00 97.81 92 ASP A CA 1
ATOM 643 C C . ASP A 1 92 ? 13.876 6.301 6.445 1.00 97.81 92 ASP A C 1
ATOM 645 O O . ASP A 1 92 ? 12.807 6.189 7.049 1.00 97.81 92 ASP A O 1
ATOM 649 N N . VAL A 1 93 ? 14.896 5.476 6.694 1.00 96.12 93 VAL A N 1
ATOM 650 C CA . VAL A 1 93 ? 14.782 4.302 7.572 1.00 96.12 93 VAL A CA 1
ATOM 651 C C . VAL A 1 93 ? 14.474 4.695 9.021 1.00 96.12 93 VAL A C 1
ATOM 653 O O . VAL A 1 93 ? 13.830 3.926 9.743 1.00 96.12 93 VAL A O 1
ATOM 656 N N . GLN A 1 94 ? 14.931 5.862 9.489 1.00 97.19 94 GLN A N 1
ATOM 657 C CA . GLN A 1 94 ? 14.651 6.319 10.850 1.00 97.19 94 GLN A CA 1
ATOM 658 C C . GLN A 1 94 ? 13.218 6.822 10.976 1.00 97.19 94 GLN A C 1
ATOM 660 O O . GLN A 1 94 ? 12.564 6.464 11.961 1.00 97.19 94 GLN A O 1
ATOM 665 N N . THR A 1 95 ? 12.729 7.596 10.008 1.00 96.00 95 THR A N 1
ATOM 666 C CA . THR A 1 95 ? 11.333 8.042 9.934 1.00 96.00 95 THR A CA 1
ATOM 667 C C . THR A 1 95 ? 10.393 6.841 9.871 1.00 96.00 95 THR A C 1
ATOM 669 O O . THR A 1 95 ? 9.523 6.705 10.734 1.00 96.00 95 THR A O 1
ATOM 672 N N . GLU A 1 96 ? 10.642 5.888 8.970 1.00 95.94 96 GLU A N 1
ATOM 673 C CA . GLU A 1 96 ? 9.852 4.656 8.855 1.00 95.94 96 GLU A CA 1
ATOM 674 C C . GLU A 1 96 ? 9.868 3.845 10.166 1.00 95.94 96 GLU A C 1
ATOM 676 O O . GLU A 1 96 ? 8.824 3.469 10.708 1.00 95.94 96 GLU A O 1
ATOM 681 N N . SER A 1 97 ? 11.049 3.647 10.765 1.00 96.69 97 SER A N 1
ATOM 682 C CA . SER A 1 97 ? 11.177 2.929 12.041 1.00 96.69 97 SER A CA 1
ATOM 683 C C . SER A 1 97 ? 10.441 3.628 13.192 1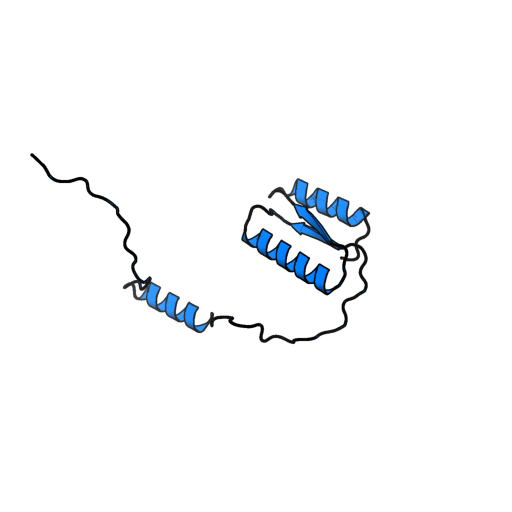.00 96.69 97 SER A C 1
ATOM 685 O O . SER A 1 97 ? 9.903 2.969 14.087 1.00 96.69 97 SER A O 1
ATOM 687 N N . GLN A 1 98 ? 10.427 4.963 13.219 1.00 96.81 98 GLN A N 1
ATOM 688 C CA . GLN A 1 98 ? 9.687 5.745 14.211 1.00 96.81 98 GLN A CA 1
ATOM 689 C C . GLN A 1 98 ? 8.176 5.655 13.995 1.00 96.81 98 GLN A C 1
ATOM 691 O O . GLN A 1 98 ? 7.442 5.500 14.979 1.00 96.81 98 GLN A O 1
ATOM 696 N N . ALA A 1 99 ? 7.723 5.700 12.743 1.00 95.62 99 ALA A N 1
ATOM 697 C CA . ALA A 1 99 ? 6.328 5.516 12.368 1.00 95.62 99 ALA A CA 1
ATOM 698 C C . ALA A 1 99 ? 5.822 4.137 12.811 1.00 95.62 99 ALA A C 1
ATOM 700 O O . ALA A 1 99 ? 4.829 4.060 13.533 1.00 95.62 99 ALA A O 1
ATOM 701 N N . ILE A 1 100 ? 6.565 3.064 12.514 1.00 95.62 100 ILE A N 1
ATOM 702 C CA . ILE A 1 100 ? 6.225 1.695 12.939 1.00 95.62 100 ILE A CA 1
ATOM 703 C C . ILE A 1 100 ? 6.152 1.597 14.467 1.00 95.62 100 ILE A C 1
ATOM 705 O O . I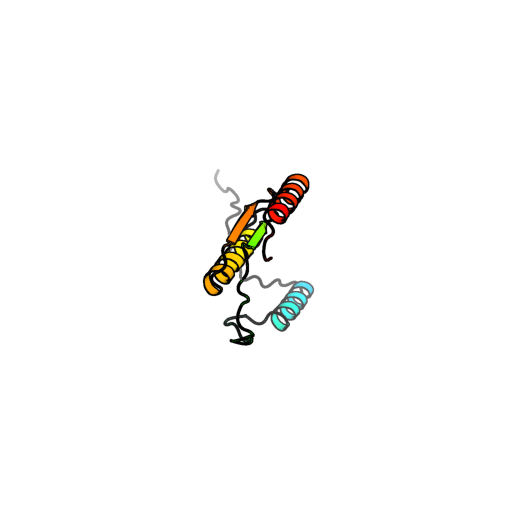LE A 1 100 ? 5.165 1.110 15.021 1.00 95.62 100 ILE A O 1
ATOM 709 N N . ARG A 1 101 ? 7.166 2.099 15.187 1.00 95.62 101 ARG A N 1
ATOM 710 C CA . ARG A 1 101 ? 7.151 2.097 16.662 1.00 95.62 101 ARG A CA 1
ATOM 711 C C . ARG A 1 101 ? 5.966 2.870 17.235 1.00 95.62 101 ARG A C 1
ATOM 713 O O . ARG A 1 101 ? 5.494 2.527 18.317 1.00 95.62 101 ARG A O 1
ATOM 720 N N . SER A 1 102 ? 5.532 3.932 16.565 1.00 94.06 102 SER A N 1
ATOM 721 C CA . SER A 1 102 ? 4.399 4.750 16.998 1.00 94.06 102 SER A CA 1
ATOM 722 C C . SER A 1 102 ? 3.073 4.053 16.740 1.00 94.06 102 SER A C 1
ATOM 724 O O . SER A 1 102 ? 2.290 3.926 17.678 1.00 94.06 102 SER A O 1
ATOM 726 N N . ALA A 1 103 ? 2.902 3.480 15.549 1.00 93.69 103 ALA A N 1
ATOM 727 C CA . ALA A 1 103 ? 1.756 2.655 15.198 1.00 93.69 103 ALA A CA 1
ATOM 728 C C . ALA A 1 103 ? 1.547 1.522 16.210 1.00 93.69 103 ALA A C 1
ATOM 730 O O . ALA A 1 103 ? 0.463 1.372 16.756 1.00 93.69 103 ALA A O 1
ATOM 731 N N . LEU A 1 104 ? 2.600 0.778 16.567 1.00 93.06 104 LEU A N 1
ATOM 732 C CA . LEU A 1 104 ? 2.491 -0.337 17.516 1.00 93.06 104 LEU A CA 1
ATOM 733 C C . LEU A 1 104 ? 2.001 0.076 18.916 1.00 93.06 104 LEU A C 1
ATOM 735 O O . LEU A 1 104 ? 1.356 -0.726 19.595 1.00 93.06 104 LEU A O 1
ATOM 739 N N . ARG A 1 105 ? 2.260 1.316 19.360 1.00 92.56 105 ARG A N 1
ATOM 740 C CA . ARG A 1 105 ? 1.754 1.819 20.653 1.00 92.56 105 ARG A CA 1
ATOM 741 C C . ARG A 1 105 ? 0.241 2.016 20.654 1.00 92.56 105 ARG A C 1
ATOM 743 O O . ARG A 1 105 ? -0.374 1.905 21.711 1.00 92.56 105 ARG A O 1
ATOM 750 N N . GLU A 1 106 ? -0.353 2.250 19.490 1.00 87.38 106 GLU A N 1
ATOM 751 C CA . GLU A 1 106 ? -1.803 2.367 19.310 1.00 87.38 106 GLU A CA 1
ATOM 752 C C . GLU A 1 106 ? -2.506 0.998 19.334 1.00 87.38 106 GLU A C 1
ATOM 754 O O . GLU A 1 106 ? -3.734 0.935 19.355 1.00 87.38 106 GLU A O 1
ATOM 759 N N . ARG A 1 107 ? -1.733 -0.100 19.412 1.00 86.75 107 ARG A N 1
ATOM 760 C CA . ARG A 1 107 ? -2.206 -1.495 19.446 1.00 86.75 107 ARG A CA 1
ATOM 761 C C . ARG A 1 107 ? -3.127 -1.817 18.258 1.00 86.75 107 ARG A C 1
ATOM 763 O O . ARG A 1 107 ? -4.276 -2.221 18.469 1.00 86.75 107 ARG A O 1
ATOM 770 N N . PRO A 1 108 ? -2.639 -1.635 17.021 1.00 85.31 108 PRO A N 1
ATOM 771 C CA . PRO A 1 108 ? -3.441 -1.835 15.834 1.00 85.31 108 PRO A CA 1
ATOM 772 C C . PRO A 1 108 ? -3.819 -3.309 15.682 1.00 85.31 108 PRO A C 1
ATOM 774 O O . PRO A 1 108 ? -3.138 -4.210 16.176 1.00 85.31 108 PRO A O 1
ATOM 777 N N . GLY A 1 109 ? -4.937 -3.552 15.000 1.00 80.62 109 GLY A N 1
ATOM 778 C CA . GLY A 1 109 ? -5.365 -4.904 14.640 1.00 80.62 109 GLY A CA 1
ATOM 779 C C . GLY A 1 109 ? -4.533 -5.517 13.511 1.00 80.62 109 GLY A C 1
ATOM 780 O O . GLY A 1 109 ? -4.663 -6.715 13.258 1.00 80.62 109 GLY A O 1
ATOM 781 N N . GLY A 1 110 ? -3.714 -4.698 12.845 1.00 76.50 110 GLY A N 1
ATOM 782 C CA . GLY A 1 110 ? -2.849 -5.046 11.725 1.00 76.50 110 GLY A CA 1
ATOM 783 C C . GLY A 1 110 ? -2.062 -3.849 11.217 1.00 76.50 110 GLY A C 1
ATOM 784 O O . GLY A 1 110 ? -2.468 -2.700 11.509 1.00 76.50 110 GLY A O 1
#

Secondary structure (DSSP, 8-state):
--------------S--S-HHHHHHHHHHHHH-----S--S-S--SPPP----EEEEES-TTSHHHHHHHHHHHHHHHHHT--EEEEE-TT-HHHHHHHHHHHHHT----

Foldseek 3Di:
DDDDDDDPDDDPDDPDDPDPVVVVVVVVCCVVCPDCPDDPDDPDDPQQDPWAAEEAEFLACVPVVSVVVVVVVVVVCVVNVHHYDYHYNNNPPVSSVVSVVVVVVVVTRD

Solvent-accessible surface area (backbone atoms only — not comparable to full-atom values): 7039 Å² total; per-residue (Å²): 142,82,88,78,87,87,74,95,68,88,76,97,65,79,93,70,64,90,48,69,68,56,45,53,52,50,54,57,46,56,77,73,56,69,85,84,86,66,90,84,67,78,96,70,75,80,79,75,72,92,58,50,48,28,60,46,76,39,58,31,61,85,44,67,69,50,34,50,49,54,52,51,51,52,54,50,29,61,77,62,72,44,52,74,46,79,42,72,8,77,74,34,74,66,52,34,52,48,50,52,60,52,48,58,74,72,60,46,59,80

Radius of gyration: 23.55 Å; Cα contacts (8 Å, |Δi|>4): 90; chains: 1; bounding box: 40×47×68 Å

Nearest PDB structures (foldseek):
  4rxm-assembly2_B  TM=9.401E-01  e=4.774E-01  Mannheimia haemolytica PHL213
  4wwh-assembly2_B  TM=9.097E-01  e=5.470E-01  Mycolicibacterium smegmatis MC2 155
  4ys6-assembly1_A  TM=9.083E-01  e=2.129E+00  Lachnoclostridium phytofermentans ISDg
  3urm-assembly1_A  TM=9.218E-01  e=2.611E+00  Agrobacterium fabrum str. C58
  5er3-assembly1_A  TM=5.937E-01  e=3.201E+00  Rhodopirellula baltica SH 1